Protein AF-A0A4Q3LTJ2-F1 (afdb_monomer)

pLDDT: mean 96.87, std 2.58, range [80.0, 98.75]

Structure (mmCIF, N/CA/C/O backbone):
data_AF-A0A4Q3LTJ2-F1
#
_entry.id   AF-A0A4Q3LTJ2-F1
#
loop_
_atom_site.group_PDB
_atom_site.id
_atom_site.type_symbol
_atom_site.label_atom_id
_atom_site.label_alt_id
_atom_site.label_comp_id
_atom_site.label_asym_id
_atom_site.label_entity_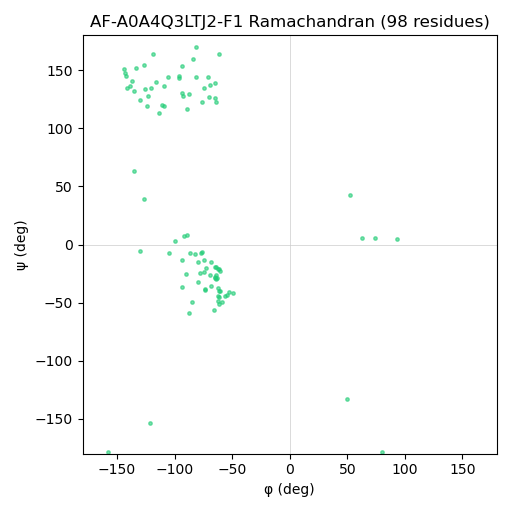id
_atom_site.label_seq_id
_atom_site.pdbx_PDB_ins_code
_atom_site.Cartn_x
_atom_site.Cartn_y
_atom_site.Cartn_z
_atom_site.occupancy
_atom_site.B_iso_or_equiv
_atom_site.auth_seq_id
_atom_site.auth_comp_id
_atom_site.auth_asym_id
_atom_site.auth_atom_id
_atom_site.pdbx_PDB_model_num
ATOM 1 N N . LEU A 1 1 ? 7.281 -0.997 14.647 1.00 93.50 1 LEU A N 1
ATOM 2 C CA . LEU A 1 1 ? 8.015 -1.252 13.386 1.00 93.50 1 LEU A CA 1
ATOM 3 C C . LEU A 1 1 ? 9.097 -0.210 13.115 1.00 93.50 1 LEU A C 1
ATOM 5 O O . LEU A 1 1 ? 10.261 -0.566 13.199 1.00 93.50 1 LEU A O 1
ATOM 9 N N . ARG A 1 2 ? 8.768 1.065 12.842 1.00 95.69 2 ARG A N 1
ATOM 10 C CA . ARG A 1 2 ? 9.785 2.083 12.489 1.00 95.69 2 ARG A CA 1
ATOM 11 C C . ARG A 1 2 ? 10.852 2.303 13.565 1.00 95.69 2 ARG A C 1
ATOM 13 O O . ARG A 1 2 ? 12.032 2.227 13.263 1.00 95.69 2 ARG A O 1
ATOM 20 N N . ALA A 1 3 ? 10.446 2.497 14.823 1.00 97.06 3 ALA A N 1
ATOM 21 C CA . ALA A 1 3 ? 11.388 2.636 15.943 1.00 97.06 3 ALA A CA 1
ATOM 22 C C . ALA A 1 3 ? 12.275 1.390 16.150 1.00 97.06 3 ALA A C 1
ATOM 24 O O . ALA A 1 3 ? 13.363 1.498 16.699 1.00 97.06 3 ALA A O 1
ATOM 25 N N . ALA A 1 4 ? 11.824 0.224 15.676 1.00 96.75 4 ALA A N 1
ATOM 26 C CA . ALA A 1 4 ? 12.579 -1.028 15.688 1.00 96.75 4 ALA A CA 1
ATOM 27 C C . ALA A 1 4 ? 13.386 -1.261 14.390 1.00 96.75 4 ALA A C 1
ATOM 29 O O . ALA A 1 4 ? 13.908 -2.351 14.189 1.00 96.75 4 ALA A O 1
ATOM 30 N N . GLY A 1 5 ? 13.446 -0.282 13.477 1.00 96.62 5 GLY A N 1
ATOM 31 C CA . GLY A 1 5 ? 14.208 -0.360 12.225 1.00 96.62 5 GLY A CA 1
ATOM 32 C C . GLY A 1 5 ? 13.613 -1.257 11.131 1.00 96.62 5 GLY A C 1
ATOM 33 O O . GLY A 1 5 ? 14.235 -1.430 10.091 1.00 96.62 5 GLY A O 1
ATOM 34 N N . GLN A 1 6 ? 12.416 -1.817 11.327 1.00 96.44 6 GLN A N 1
ATOM 35 C CA . GL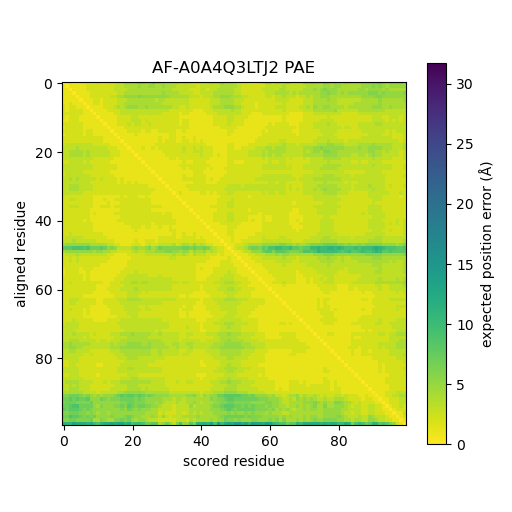N A 1 6 ? 11.818 -2.789 10.394 1.00 96.44 6 GLN A CA 1
ATOM 36 C C . GLN A 1 6 ? 11.206 -2.145 9.142 1.00 96.44 6 GLN A C 1
ATOM 38 O O . GLN A 1 6 ? 11.052 -2.801 8.118 1.00 96.44 6 GLN A O 1
ATOM 43 N N . VAL A 1 7 ? 10.825 -0.868 9.231 1.00 97.31 7 VAL A N 1
ATOM 44 C CA . VAL A 1 7 ? 10.327 -0.068 8.104 1.00 97.31 7 VAL A CA 1
ATOM 45 C C . VAL A 1 7 ? 10.929 1.333 8.186 1.00 97.31 7 VAL A C 1
ATOM 47 O O . VAL A 1 7 ? 10.959 1.939 9.257 1.00 97.31 7 VAL A O 1
ATOM 50 N N . GLY A 1 8 ? 11.381 1.864 7.057 1.00 96.69 8 GLY A N 1
ATOM 51 C CA . GLY A 1 8 ? 11.735 3.267 6.861 1.00 96.69 8 GLY A CA 1
ATOM 52 C C . GLY A 1 8 ? 10.521 4.101 6.438 1.00 96.69 8 GLY A C 1
ATOM 53 O O . GLY A 1 8 ? 10.111 5.018 7.153 1.00 96.69 8 GLY A O 1
ATOM 54 N N . SER A 1 9 ? 9.887 3.747 5.317 1.00 97.06 9 SER A N 1
ATOM 55 C CA . SER A 1 9 ? 8.712 4.445 4.762 1.00 97.06 9 SER A CA 1
ATOM 56 C C . SER A 1 9 ? 7.392 3.818 5.227 1.00 97.06 9 SER A C 1
ATOM 58 O O . SER A 1 9 ? 7.348 2.634 5.542 1.00 97.06 9 SER A O 1
ATOM 60 N N . SER A 1 10 ? 6.297 4.584 5.269 1.00 97.56 10 SER A N 1
ATOM 61 C CA . SER A 1 10 ? 4.954 4.031 5.524 1.00 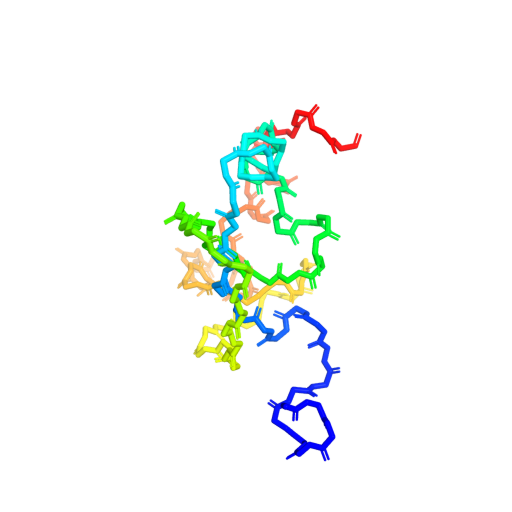97.56 10 SER A CA 1
ATOM 62 C C . SER A 1 10 ? 4.495 3.089 4.406 1.00 97.56 10 SER A C 1
ATOM 64 O O . SER A 1 10 ? 3.814 2.107 4.681 1.00 97.56 10 SER A O 1
ATOM 66 N N . LEU A 1 11 ? 4.965 3.299 3.170 1.00 98.19 11 LEU A N 1
ATOM 67 C CA . LEU A 1 11 ? 4.689 2.401 2.045 1.00 98.19 11 LEU A CA 1
ATOM 68 C C . LEU A 1 11 ? 5.284 1.001 2.247 1.00 98.19 11 LEU A C 1
ATOM 70 O O . LEU A 1 11 ? 4.820 0.053 1.632 1.00 98.19 11 LEU A O 1
ATOM 74 N N . GLN A 1 12 ? 6.262 0.823 3.135 1.00 98.38 12 GLN A N 1
ATOM 75 C CA . GLN A 1 12 ? 6.767 -0.509 3.483 1.00 98.38 12 GLN A CA 1
ATOM 76 C C . GLN A 1 12 ? 5.829 -1.282 4.414 1.00 98.38 12 GLN A C 1
ATOM 78 O O . GLN A 1 12 ? 6.104 -2.439 4.707 1.00 98.38 12 GLN A O 1
ATOM 83 N N . ALA A 1 13 ? 4.756 -0.666 4.911 1.00 98.06 13 ALA A N 1
ATOM 84 C CA . ALA A 1 13 ? 3.815 -1.304 5.815 1.00 98.06 13 ALA A CA 1
ATOM 85 C C . ALA A 1 13 ? 2.589 -1.861 5.080 1.00 98.06 13 ALA A C 1
ATOM 87 O O . ALA A 1 13 ? 2.062 -1.255 4.141 1.00 98.06 13 ALA A O 1
ATOM 88 N N . THR A 1 14 ? 2.105 -2.991 5.586 1.00 98.00 14 THR A N 1
ATOM 89 C CA . THR A 1 14 ? 0.754 -3.508 5.367 1.00 98.00 14 THR A CA 1
ATOM 90 C C . THR A 1 14 ? -0.022 -3.363 6.673 1.00 98.00 14 THR A C 1
ATOM 92 O O . THR A 1 14 ? 0.527 -3.587 7.757 1.00 98.00 14 THR A O 1
ATOM 95 N N . VAL A 1 15 ? -1.272 -2.911 6.588 1.00 98.25 15 VAL A N 1
ATOM 96 C CA . VAL A 1 15 ? -2.099 -2.602 7.763 1.00 98.25 15 VAL A CA 1
ATOM 97 C C . VAL A 1 15 ? -3.355 -3.457 7.752 1.00 98.25 15 VAL A C 1
ATOM 99 O O . VAL A 1 15 ? -4.041 -3.534 6.741 1.00 98.25 15 VAL A O 1
ATOM 102 N N . THR A 1 16 ? -3.698 -4.040 8.892 1.00 98.62 16 THR A N 1
ATOM 103 C CA . THR A 1 16 ? -5.051 -4.534 9.152 1.00 98.62 16 THR A CA 1
ATOM 104 C C . THR A 1 16 ? -5.681 -3.623 10.191 1.00 98.62 16 THR A C 1
ATOM 106 O O . THR A 1 16 ? -5.154 -3.488 11.298 1.00 98.62 16 THR A O 1
ATOM 109 N N . LEU A 1 17 ? -6.785 -2.984 9.819 1.00 98.56 17 LEU A N 1
ATOM 110 C CA . LEU A 1 17 ? -7.539 -2.064 10.655 1.00 98.56 17 LEU A CA 1
ATOM 111 C C . LEU A 1 17 ? -8.900 -2.684 10.955 1.00 98.56 17 LEU A C 1
ATOM 113 O O . LEU A 1 17 ? -9.728 -2.823 10.061 1.00 98.56 17 LEU A O 1
ATOM 117 N N . THR A 1 18 ? -9.135 -3.032 12.213 1.00 98.69 18 THR A N 1
ATOM 118 C CA . THR A 1 18 ? -10.462 -3.413 12.692 1.00 98.69 18 THR A CA 1
ATOM 119 C C . THR A 1 18 ? -11.156 -2.179 13.244 1.00 98.69 18 THR A C 1
ATOM 121 O O . THR A 1 18 ? -10.579 -1.497 14.091 1.00 98.69 18 THR A O 1
ATOM 124 N N . ALA A 1 19 ? -12.378 -1.897 12.797 1.00 98.19 19 ALA A N 1
ATOM 125 C CA . ALA A 1 19 ? -13.128 -0.708 13.191 1.00 98.19 19 ALA A CA 1
ATOM 126 C C . ALA A 1 19 ? -14.580 -1.031 13.574 1.00 98.19 19 ALA A C 1
ATOM 128 O O . ALA A 1 19 ? -15.169 -1.997 13.081 1.00 98.19 19 ALA A O 1
ATOM 129 N N . GLY A 1 20 ? -15.142 -0.194 14.454 1.00 98.00 20 GLY A N 1
ATOM 130 C CA . GLY A 1 20 ? -16.565 -0.195 14.807 1.00 98.00 20 GLY A CA 1
ATOM 131 C C . GLY A 1 20 ? -17.455 0.109 13.602 1.00 98.00 20 GLY A C 1
ATOM 132 O O . GLY A 1 20 ? -16.975 0.622 12.599 1.00 98.00 20 GLY A O 1
ATOM 133 N N . ALA A 1 21 ? -18.755 -0.180 13.692 1.00 97.06 21 ALA A N 1
ATOM 134 C CA . ALA A 1 21 ? -19.671 -0.092 12.547 1.00 97.06 21 ALA A CA 1
ATOM 135 C C . ALA A 1 21 ? -19.670 1.277 11.832 1.00 97.06 21 ALA A C 1
ATOM 137 O O . ALA A 1 21 ? -19.650 1.313 10.604 1.00 97.06 21 ALA A O 1
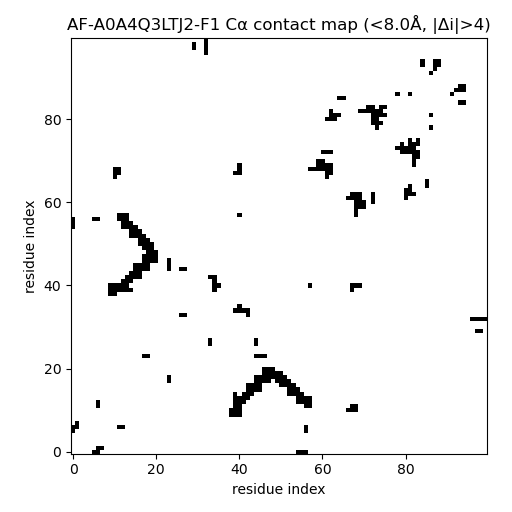ATOM 138 N N . GLU A 1 22 ? -19.667 2.381 12.585 1.00 96.62 22 GLU A N 1
ATOM 139 C CA . GLU A 1 22 ? -19.664 3.743 12.029 1.00 96.62 22 GLU A CA 1
ATOM 140 C C . GLU A 1 22 ? -18.362 4.044 11.273 1.00 96.62 22 GLU A C 1
ATOM 142 O O . GLU A 1 22 ? -18.391 4.313 10.071 1.00 96.62 22 GLU A O 1
ATOM 147 N N . ASP A 1 23 ? -17.217 3.897 11.943 1.00 97.50 23 ASP A N 1
ATOM 148 C CA . ASP A 1 23 ? -15.897 4.102 11.337 1.00 97.50 23 ASP A CA 1
ATOM 149 C C . ASP A 1 23 ? -15.655 3.146 10.168 1.00 97.50 23 ASP A C 1
ATOM 151 O O . ASP A 1 23 ? -15.114 3.536 9.138 1.00 97.50 23 ASP A O 1
ATOM 155 N N . HIS A 1 24 ? -16.080 1.888 10.292 1.00 98.19 24 HIS A N 1
ATOM 156 C CA . HIS A 1 24 ? -15.963 0.906 9.226 1.00 98.19 24 HIS A CA 1
ATOM 157 C C . HIS A 1 24 ? -16.757 1.338 7.995 1.00 98.19 24 HIS A C 1
ATOM 159 O O . HIS A 1 24 ? -16.238 1.246 6.885 1.00 98.19 24 HIS A O 1
ATOM 165 N N . ALA A 1 25 ? -17.997 1.810 8.159 1.00 97.50 25 ALA A N 1
ATOM 166 C CA . ALA A 1 25 ? -18.805 2.296 7.044 1.00 97.50 25 ALA A CA 1
ATOM 167 C C . ALA A 1 25 ? -18.150 3.508 6.367 1.00 97.50 25 ALA A C 1
ATOM 169 O O . ALA A 1 25 ? -18.041 3.541 5.140 1.00 97.50 25 ALA A O 1
ATOM 170 N N . LEU A 1 26 ? -17.644 4.457 7.161 1.00 96.88 26 LEU A N 1
ATOM 171 C CA . LEU A 1 26 ? -16.932 5.625 6.652 1.00 96.88 26 LEU A CA 1
ATOM 172 C C . LEU A 1 26 ? -15.669 5.226 5.878 1.00 96.88 26 LEU A C 1
ATOM 174 O O . LEU A 1 26 ? -15.488 5.635 4.736 1.00 96.88 26 LEU A O 1
ATOM 178 N N . LEU A 1 27 ? -14.809 4.395 6.463 1.00 97.62 27 LEU A N 1
ATOM 179 C CA . LEU A 1 27 ? -13.549 3.973 5.847 1.00 97.62 27 LEU A CA 1
ATOM 180 C C . LEU A 1 27 ? -13.776 3.076 4.625 1.00 97.62 27 LEU A C 1
ATOM 182 O O . LEU A 1 27 ? -13.052 3.196 3.639 1.00 97.62 27 LEU A O 1
ATOM 186 N N . SER A 1 28 ? -14.808 2.227 4.650 1.00 97.38 28 SER A N 1
ATOM 187 C CA . SER A 1 28 ? -15.191 1.388 3.505 1.00 97.38 28 SER A CA 1
ATOM 188 C C . SER A 1 28 ? -15.626 2.221 2.304 1.00 97.38 28 SER A C 1
ATOM 190 O O . SER A 1 28 ? -15.442 1.782 1.172 1.00 97.38 28 SER A O 1
ATOM 192 N N . SER A 1 29 ? -16.171 3.424 2.527 1.00 97.06 29 SER A N 1
ATOM 193 C CA . SER A 1 29 ? -16.595 4.310 1.437 1.00 97.06 29 SER A CA 1
ATOM 194 C C . SER A 1 29 ? -15.443 4.748 0.527 1.00 97.06 29 SER A C 1
ATOM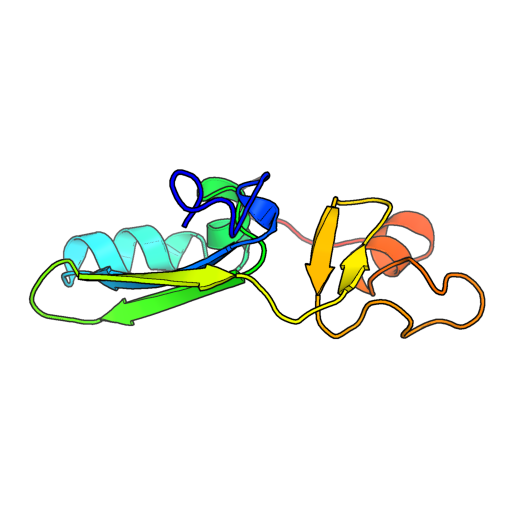 196 O O . SER A 1 29 ? -15.691 5.096 -0.620 1.00 97.06 29 SER A O 1
ATOM 198 N N . LEU A 1 30 ? -14.195 4.673 1.008 1.00 97.06 30 LEU A N 1
ATOM 199 C CA . LEU A 1 30 ? -12.992 5.003 0.241 1.00 97.06 30 LEU A CA 1
ATOM 200 C C . LEU A 1 30 ? -12.548 3.872 -0.702 1.00 97.06 30 LEU A C 1
ATOM 202 O O . LEU A 1 30 ? -11.715 4.106 -1.577 1.00 97.06 30 LEU A O 1
ATOM 206 N N . GLY A 1 31 ? -13.060 2.648 -0.526 1.00 95.62 31 GLY A N 1
ATOM 207 C CA . GLY A 1 31 ? -12.699 1.489 -1.345 1.00 95.62 31 GLY A CA 1
ATOM 208 C C . GLY A 1 31 ? -11.183 1.294 -1.480 1.00 95.62 31 GLY A C 1
ATOM 209 O O . GLY A 1 31 ? -10.435 1.384 -0.503 1.00 95.62 31 GLY A O 1
ATOM 210 N N . ASP A 1 32 ? -10.718 1.074 -2.711 1.00 93.19 32 ASP A N 1
ATOM 211 C CA . ASP A 1 32 ? -9.296 0.863 -3.019 1.00 93.19 32 ASP A CA 1
ATOM 212 C C . ASP A 1 32 ? -8.412 2.091 -2.749 1.00 93.19 32 ASP A C 1
ATOM 214 O O . ASP A 1 32 ? -7.192 1.948 -2.589 1.00 93.19 32 ASP A O 1
ATOM 218 N N . ASP A 1 33 ? -9.005 3.288 -2.666 1.00 95.75 33 ASP A N 1
ATOM 219 C CA . ASP A 1 33 ? -8.279 4.521 -2.367 1.00 95.75 33 ASP A CA 1
ATOM 220 C C . ASP A 1 33 ? -7.878 4.620 -0.881 1.00 95.75 33 ASP A C 1
ATOM 222 O O . ASP A 1 33 ? -6.995 5.411 -0.533 1.00 95.75 33 ASP A O 1
ATOM 226 N N . LEU A 1 34 ? -8.437 3.774 -0.002 1.00 97.56 34 LEU A N 1
ATOM 227 C CA . LEU A 1 34 ? -8.154 3.763 1.439 1.00 97.56 34 LEU A CA 1
ATOM 228 C C . LEU A 1 34 ? -6.648 3.670 1.745 1.00 97.56 34 LEU A C 1
ATOM 230 O O . LEU A 1 34 ? -6.136 4.381 2.611 1.00 97.56 34 LEU A O 1
ATOM 234 N N . LYS A 1 35 ? -5.899 2.849 0.998 1.00 96.44 35 LYS A N 1
ATOM 235 C CA . LYS A 1 35 ? -4.440 2.713 1.182 1.00 96.44 35 LYS A CA 1
ATOM 236 C C . LYS A 1 35 ? -3.672 4.001 0.876 1.00 96.44 35 LYS A C 1
ATOM 238 O O . LYS A 1 35 ? -2.625 4.238 1.473 1.00 96.44 35 LYS A O 1
ATOM 243 N N . PHE A 1 36 ? -4.180 4.841 -0.030 1.00 96.50 36 PHE A N 1
ATOM 244 C CA . PHE A 1 36 ? -3.547 6.119 -0.353 1.00 96.50 36 PHE A CA 1
ATOM 245 C C . PHE A 1 36 ? -3.749 7.130 0.773 1.00 96.50 36 PHE A C 1
ATOM 247 O O . PHE A 1 36 ? -2.804 7.833 1.118 1.00 96.50 36 PHE A O 1
ATOM 254 N N . VAL A 1 37 ? -4.926 7.136 1.409 1.00 96.62 37 VAL A N 1
ATOM 255 C CA . VAL A 1 37 ? -5.198 7.964 2.598 1.00 96.62 37 VAL A CA 1
ATOM 256 C C . VAL A 1 37 ? -4.272 7.582 3.758 1.00 96.62 37 VAL A C 1
ATOM 258 O O . VAL A 1 37 ? -3.736 8.452 4.439 1.00 96.62 37 VAL A O 1
ATOM 261 N N . PHE A 1 38 ? -4.019 6.284 3.948 1.00 97.19 38 PHE A N 1
ATOM 262 C CA . PHE A 1 38 ? -3.120 5.779 4.995 1.00 97.19 38 PHE A CA 1
ATOM 263 C C . PHE A 1 38 ? -1.631 5.832 4.609 1.00 97.19 38 PHE A C 1
ATOM 265 O O . PHE A 1 38 ? -0.767 5.597 5.455 1.00 97.19 38 PHE A O 1
ATOM 272 N N . ILE A 1 39 ? -1.314 6.153 3.349 1.00 97.62 39 ILE A N 1
ATOM 273 C CA . ILE A 1 39 ? 0.044 6.149 2.786 1.00 97.62 39 ILE A CA 1
ATOM 274 C C . ILE A 1 39 ? 0.745 4.798 3.036 1.00 97.62 39 ILE A C 1
ATOM 276 O O . ILE A 1 39 ? 1.921 4.738 3.407 1.00 97.62 39 ILE A O 1
ATOM 280 N N . THR A 1 40 ? 0.020 3.694 2.850 1.00 98.06 40 THR A N 1
ATOM 281 C CA . THR A 1 40 ? 0.537 2.322 2.968 1.00 98.06 40 THR A CA 1
ATOM 282 C C . THR A 1 40 ? 0.410 1.577 1.647 1.00 98.06 40 THR A C 1
ATOM 284 O O . THR A 1 40 ? -0.301 1.999 0.732 1.00 98.06 40 THR A O 1
ATOM 287 N N . SER A 1 41 ? 1.127 0.458 1.509 1.00 98.00 41 SER A N 1
ATOM 288 C CA . SER A 1 41 ? 1.039 -0.326 0.270 1.00 98.00 41 SER A CA 1
ATOM 289 C C . SER A 1 41 ? -0.192 -1.209 0.195 1.00 98.00 41 SER A C 1
ATOM 291 O O . SER A 1 41 ? -0.754 -1.372 -0.888 1.00 98.00 41 SER A O 1
ATOM 293 N N . ALA A 1 42 ? -0.638 -1.701 1.346 1.00 97.81 42 ALA A N 1
ATOM 294 C CA . ALA A 1 42 ? -1.868 -2.453 1.484 1.00 97.81 42 ALA A CA 1
ATOM 295 C C . ALA A 1 42 ? -2.552 -2.094 2.802 1.00 97.81 42 ALA A C 1
ATOM 297 O O . ALA A 1 42 ? -1.895 -1.805 3.812 1.00 97.81 42 ALA A O 1
ATOM 298 N N . ILE A 1 43 ? -3.878 -2.140 2.780 1.00 98.31 43 ILE A N 1
ATOM 299 C CA . ILE A 1 43 ? -4.705 -2.049 3.972 1.00 98.31 43 ILE A CA 1
ATOM 300 C C . ILE A 1 43 ? -5.891 -3.001 3.842 1.00 98.31 43 ILE A C 1
ATOM 302 O O . ILE A 1 43 ? -6.538 -3.047 2.799 1.00 98.31 43 ILE A O 1
ATOM 306 N N . THR A 1 44 ? -6.160 -3.746 4.906 1.00 98.31 44 THR A N 1
ATOM 307 C CA . THR A 1 44 ? -7.350 -4.580 5.056 1.00 98.31 44 THR A CA 1
ATOM 308 C C . THR A 1 44 ? -8.215 -3.958 6.139 1.00 98.31 44 THR A C 1
ATOM 310 O O . THR A 1 44 ? -7.768 -3.816 7.278 1.00 98.31 44 THR A O 1
ATOM 313 N N . LEU A 1 45 ? -9.441 -3.583 5.790 1.00 98.44 45 LEU A N 1
ATOM 314 C CA . LEU A 1 45 ? -10.433 -3.087 6.738 1.00 98.44 45 LEU A CA 1
ATOM 315 C C . LEU A 1 45 ? -11.317 -4.252 7.203 1.00 98.44 45 LEU A C 1
ATOM 317 O O . LEU A 1 45 ? -11.808 -5.026 6.385 1.00 98.44 45 LEU A O 1
ATOM 321 N N . VAL A 1 46 ? -11.492 -4.391 8.516 1.00 98.38 46 VAL A N 1
ATOM 322 C CA . VAL A 1 46 ? -12.243 -5.479 9.154 1.00 98.38 46 VAL A CA 1
ATOM 323 C C . VAL A 1 46 ? -13.312 -4.883 10.067 1.00 98.38 46 VAL A C 1
ATOM 325 O O . VAL A 1 46 ? -13.038 -3.979 10.856 1.00 98.38 46 VAL A O 1
ATOM 328 N N . ALA A 1 47 ? -14.543 -5.384 9.997 1.00 97.88 47 ALA A N 1
ATOM 329 C CA . ALA A 1 47 ? -15.589 -4.990 10.936 1.00 97.88 47 ALA A CA 1
ATOM 330 C C . ALA A 1 47 ? -15.349 -5.634 12.311 1.00 97.88 47 ALA A C 1
ATOM 332 O O . ALA A 1 47 ? -15.083 -6.832 12.410 1.00 97.88 47 ALA A O 1
ATOM 333 N N . GLY A 1 48 ? -15.478 -4.857 13.384 1.00 96.69 48 GLY A N 1
ATOM 334 C CA . GLY A 1 48 ? -15.365 -5.354 14.752 1.00 96.69 48 GLY A CA 1
ATOM 335 C C . GLY A 1 48 ? -16.061 -4.452 15.764 1.00 96.69 48 GLY A C 1
ATOM 336 O O . GLY A 1 48 ? -16.693 -3.462 15.413 1.00 96.69 48 GLY A O 1
ATOM 337 N N . SER A 1 49 ? -15.975 -4.812 17.042 1.00 90.31 49 SER A N 1
ATOM 338 C CA . SER A 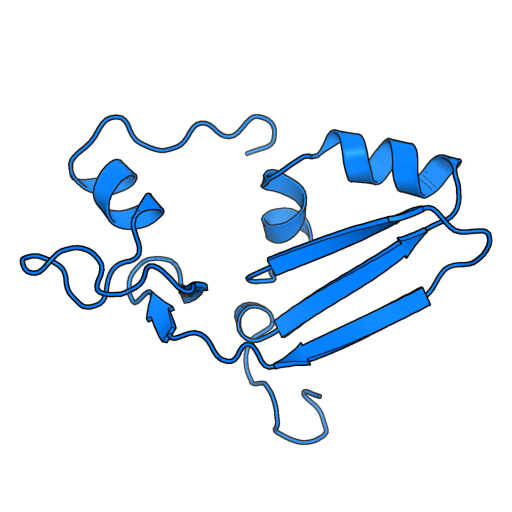1 49 ? -16.600 -4.060 18.141 1.00 90.31 49 SER A CA 1
ATOM 339 C C . SER A 1 49 ? -15.669 -3.037 18.798 1.00 90.31 49 SER A C 1
ATOM 341 O O . SER A 1 49 ? -16.136 -2.184 19.547 1.00 90.31 49 SER A O 1
ATOM 343 N N . ALA A 1 50 ? -14.365 -3.112 18.529 1.00 90.38 50 ALA A N 1
ATOM 344 C CA . ALA A 1 50 ? -13.354 -2.210 19.064 1.00 90.38 50 ALA A CA 1
ATOM 345 C C . ALA A 1 50 ? -12.266 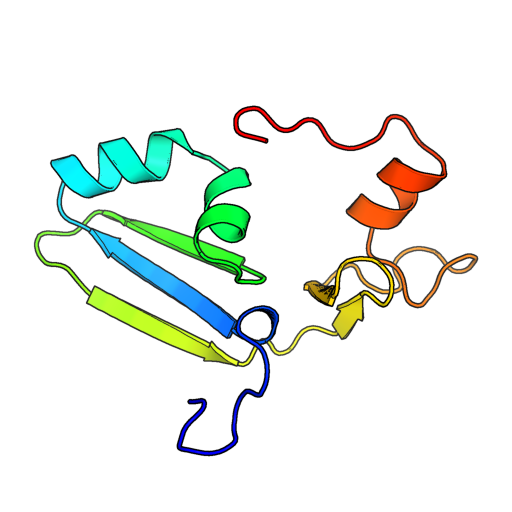-1.939 18.019 1.00 90.38 50 ALA A C 1
ATOM 347 O O . ALA A 1 50 ? -11.970 -2.801 17.188 1.00 90.38 50 ALA A O 1
ATOM 348 N N . LEU A 1 51 ? -11.653 -0.756 18.098 1.00 96.25 51 LEU A N 1
ATOM 349 C CA . LEU A 1 51 ? -10.530 -0.373 17.249 1.00 96.25 51 LEU A CA 1
ATOM 350 C C . LEU A 1 51 ? -9.321 -1.273 17.533 1.00 96.25 51 LEU A C 1
ATOM 352 O O . LEU A 1 51 ? -8.837 -1.332 18.665 1.00 96.25 51 LEU A O 1
ATOM 356 N N . GLN A 1 52 ? -8.816 -1.950 16.504 1.00 98.19 52 GLN A N 1
ATOM 357 C CA . GLN A 1 52 ? -7.593 -2.751 16.586 1.00 98.19 52 GLN A CA 1
ATOM 358 C C . GLN A 1 52 ? -6.745 -2.511 15.345 1.00 98.19 52 GLN A C 1
ATOM 360 O O . GLN A 1 52 ? -7.262 -2.403 14.235 1.00 98.19 52 GLN A O 1
ATOM 365 N N . ILE A 1 53 ? -5.432 -2.428 15.536 1.00 97.88 53 ILE A N 1
ATOM 366 C CA . ILE A 1 53 ? -4.483 -2.163 14.458 1.00 97.88 53 ILE A CA 1
ATOM 367 C C . ILE A 1 53 ? -3.385 -3.214 14.533 1.00 97.88 53 ILE A C 1
ATOM 369 O O . ILE A 1 53 ? -2.710 -3.346 15.554 1.00 97.88 53 ILE A O 1
ATOM 373 N N . SER A 1 54 ? -3.186 -3.928 13.432 1.00 97.88 54 SER A N 1
ATOM 374 C CA . SER A 1 54 ? -2.016 -4.771 13.211 1.00 97.88 54 SER A CA 1
ATOM 375 C C . SER A 1 54 ? -1.227 -4.225 12.030 1.00 97.88 54 SER A C 1
ATOM 377 O O . SER A 1 54 ? -1.804 -3.783 11.037 1.00 97.88 54 SER A O 1
ATOM 379 N N . VAL A 1 55 ? 0.099 -4.232 12.147 1.00 98.06 55 VAL A N 1
ATOM 380 C CA . VAL A 1 55 ? 0.996 -3.711 11.115 1.00 98.06 55 VAL A CA 1
ATOM 381 C C . VAL A 1 55 ? 2.140 -4.690 10.909 1.00 98.06 55 VAL A C 1
ATOM 383 O O . VAL A 1 55 ? 2.786 -5.101 11.873 1.00 98.06 55 VAL A O 1
ATOM 386 N N . ALA A 1 56 ? 2.429 -5.006 9.651 1.00 98.12 56 ALA A N 1
ATOM 387 C CA . ALA A 1 56 ? 3.584 -5.799 9.251 1.00 98.12 56 ALA A CA 1
ATOM 388 C C . ALA A 1 56 ? 4.404 -5.052 8.193 1.00 98.12 56 ALA A C 1
ATOM 390 O O . ALA A 1 56 ? 3.879 -4.212 7.461 1.00 98.12 56 ALA A O 1
ATOM 391 N N . ALA A 1 57 ? 5.701 -5.350 8.107 1.00 98.25 57 ALA A N 1
ATOM 392 C CA . ALA A 1 57 ? 6.476 -4.968 6.932 1.00 98.25 57 ALA A CA 1
ATOM 393 C C . ALA A 1 57 ? 5.992 -5.812 5.738 1.00 98.25 57 ALA A C 1
ATOM 395 O O . ALA A 1 57 ? 5.744 -7.006 5.899 1.00 98.25 57 ALA A O 1
ATOM 396 N N . SER A 1 58 ? 5.824 -5.201 4.566 1.00 97.81 58 SER A N 1
ATOM 397 C CA . SER A 1 58 ? 5.503 -5.928 3.337 1.00 97.81 58 SER A CA 1
ATOM 398 C C . SER A 1 58 ? 6.666 -6.844 2.950 1.00 97.81 58 SER A C 1
ATOM 400 O O . SER A 1 58 ? 7.833 -6.461 3.052 1.00 97.81 58 SER A O 1
ATOM 402 N N . SER A 1 59 ? 6.326 -8.048 2.499 1.00 97.12 59 SER A N 1
ATOM 403 C CA . SER A 1 59 ? 7.249 -9.007 1.888 1.00 97.12 59 SER A CA 1
ATOM 404 C C . SER A 1 59 ? 7.417 -8.807 0.382 1.00 97.12 59 SER A C 1
ATOM 406 O O . SER A 1 59 ? 8.237 -9.488 -0.229 1.00 97.12 59 SER A O 1
ATOM 408 N N . ASP A 1 60 ? 6.632 -7.917 -0.220 1.00 98.38 60 ASP A N 1
ATOM 409 C CA . ASP A 1 60 ? 6.575 -7.752 -1.665 1.00 98.38 60 ASP A CA 1
ATOM 410 C C . ASP A 1 60 ? 7.725 -6.883 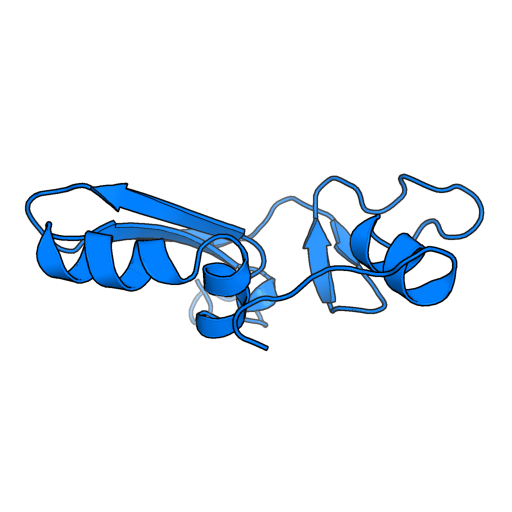-2.186 1.00 98.38 60 ASP A C 1
ATOM 412 O O . ASP A 1 60 ? 8.456 -6.233 -1.432 1.00 98.38 60 ASP A O 1
ATOM 416 N N . ALA A 1 61 ? 7.885 -6.832 -3.505 1.00 98.44 61 ALA A N 1
ATOM 417 C CA . ALA A 1 61 ? 8.886 -5.979 -4.125 1.00 98.44 61 ALA A CA 1
ATOM 418 C C . ALA A 1 61 ? 8.392 -4.528 -4.248 1.00 98.44 61 ALA A C 1
ATOM 420 O O . ALA A 1 61 ? 7.221 -4.249 -4.511 1.00 98.44 61 ALA A O 1
ATOM 421 N N . LYS A 1 62 ? 9.313 -3.572 -4.077 1.00 98.56 62 LYS A N 1
ATOM 422 C CA . LYS A 1 62 ? 9.041 -2.140 -4.257 1.00 98.56 62 LYS A CA 1
ATOM 423 C C . LYS A 1 62 ? 8.970 -1.798 -5.745 1.00 98.56 62 LYS A C 1
ATOM 425 O O . LYS A 1 62 ? 9.964 -1.934 -6.451 1.00 98.56 62 LYS A O 1
ATOM 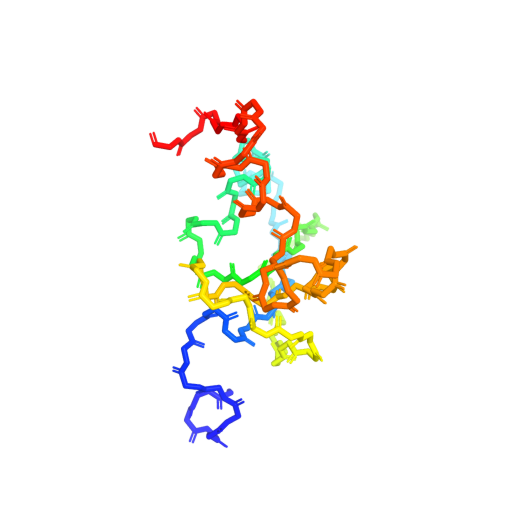430 N N . CYS A 1 63 ? 7.853 -1.233 -6.187 1.00 98.75 63 CYS A N 1
ATOM 431 C CA . CYS A 1 63 ? 7.735 -0.613 -7.504 1.00 98.75 63 CYS A CA 1
ATOM 432 C C . CYS A 1 63 ? 8.557 0.683 -7.568 1.00 98.75 63 CYS A C 1
ATOM 434 O O . CYS A 1 63 ? 8.353 1.592 -6.760 1.00 98.75 63 CYS A O 1
ATOM 436 N N . GLU A 1 64 ? 9.438 0.830 -8.555 1.00 98.44 64 GLU A N 1
ATOM 437 C CA . GLU A 1 64 ? 10.339 1.993 -8.626 1.00 98.44 64 GLU A CA 1
ATOM 438 C C . GLU A 1 64 ? 9.651 3.307 -9.016 1.00 98.44 64 GLU A C 1
ATOM 440 O O . GLU A 1 64 ? 10.150 4.380 -8.680 1.00 98.44 64 GLU A O 1
ATOM 445 N N . ARG A 1 65 ? 8.472 3.245 -9.647 1.00 98.12 65 ARG A N 1
ATOM 446 C CA . ARG A 1 65 ? 7.716 4.445 -10.044 1.00 98.12 65 ARG A CA 1
ATOM 447 C C . ARG A 1 65 ? 6.843 5.010 -8.931 1.00 98.12 65 ARG A C 1
ATOM 449 O O . ARG A 1 65 ? 6.836 6.213 -8.710 1.00 98.12 65 ARG A O 1
ATOM 456 N N . CYS A 1 66 ? 6.042 4.165 -8.286 1.00 97.44 66 CYS A N 1
ATOM 457 C CA . CYS A 1 66 ? 5.065 4.626 -7.293 1.00 97.44 66 CYS A CA 1
ATOM 458 C C . CYS A 1 66 ? 5.477 4.341 -5.850 1.00 97.44 66 CYS A C 1
ATOM 460 O O . CYS A 1 66 ? 4.773 4.760 -4.939 1.00 97.44 66 CYS A O 1
ATOM 462 N N . TRP A 1 67 ? 6.568 3.598 -5.650 1.00 98.00 67 TRP A N 1
ATOM 463 C CA . TRP A 1 67 ? 7.127 3.205 -4.352 1.00 98.00 67 TRP A CA 1
ATOM 464 C C . TRP A 1 67 ? 6.226 2.330 -3.478 1.00 98.00 67 TRP A C 1
ATOM 466 O O . TRP A 1 67 ? 6.612 1.996 -2.358 1.00 98.00 67 TRP A O 1
ATOM 476 N N . HIS A 1 68 ? 5.069 1.905 -3.992 1.00 98.38 68 HIS A N 1
ATOM 477 C CA . HIS A 1 68 ? 4.273 0.862 -3.360 1.00 98.38 68 HIS A CA 1
ATOM 478 C C . HIS A 1 68 ? 4.967 -0.496 -3.495 1.00 98.38 68 HIS A C 1
ATOM 480 O O . HIS A 1 68 ? 5.577 -0.803 -4.521 1.00 98.38 68 HIS A O 1
ATOM 486 N N . TYR A 1 69 ? 4.829 -1.298 -2.452 1.00 98.50 69 TYR A N 1
ATOM 487 C CA . TYR A 1 69 ? 5.257 -2.682 -2.358 1.00 98.50 69 TYR A CA 1
ATOM 488 C C . TYR A 1 69 ? 4.114 -3.563 -2.845 1.00 98.50 69 TYR A C 1
ATOM 490 O O . TYR A 1 69 ? 3.022 -3.495 -2.278 1.00 98.50 69 TYR A O 1
ATOM 498 N N . ARG A 1 70 ? 4.329 -4.296 -3.940 1.00 98.12 70 ARG A N 1
ATOM 499 C CA . ARG A 1 70 ? 3.286 -5.078 -4.609 1.00 98.12 70 ARG A CA 1
ATOM 500 C C . ARG A 1 70 ? 3.816 -6.406 -5.130 1.00 98.12 70 ARG A C 1
ATOM 502 O O . ARG A 1 70 ? 4.952 -6.484 -5.593 1.00 98.12 70 ARG A O 1
ATOM 509 N N . ASP A 1 71 ? 2.960 -7.412 -5.073 1.00 97.94 71 ASP A N 1
ATOM 510 C CA . ASP A 1 71 ? 3.207 -8.774 -5.549 1.00 97.94 71 ASP A CA 1
ATOM 511 C C . ASP A 1 71 ? 3.399 -8.857 -7.073 1.00 97.94 71 ASP A C 1
ATOM 513 O O . ASP A 1 71 ? 4.128 -9.713 -7.563 1.00 97.94 71 ASP A O 1
ATOM 517 N N . ASP A 1 72 ? 2.796 -7.932 -7.821 1.00 98.25 72 ASP A N 1
ATOM 518 C CA . ASP A 1 72 ? 2.851 -7.863 -9.284 1.00 98.25 72 ASP A CA 1
ATOM 519 C C . ASP A 1 72 ? 4.029 -7.042 -9.847 1.00 98.25 72 ASP A C 1
ATOM 521 O O . ASP A 1 72 ? 4.085 -6.770 -11.051 1.00 98.25 72 ASP A O 1
ATOM 525 N N . VAL A 1 73 ? 4.985 -6.613 -9.016 1.00 98.69 73 VAL A N 1
ATOM 526 C CA . VAL A 1 73 ? 6.241 -6.041 -9.530 1.00 98.69 73 VAL A CA 1
ATOM 527 C C . VAL A 1 73 ? 7.013 -7.124 -10.280 1.00 98.69 73 VAL A C 1
ATOM 529 O O . VAL A 1 73 ? 7.283 -8.193 -9.741 1.00 98.69 73 VAL A O 1
ATOM 532 N N . GLY A 1 74 ? 7.381 -6.834 -11.529 1.00 97.88 74 GLY A N 1
ATOM 533 C CA . GLY A 1 74 ? 8.039 -7.802 -12.412 1.00 97.88 74 GLY A CA 1
ATOM 534 C C . GLY A 1 74 ? 7.092 -8.587 -13.319 1.00 97.88 74 GLY A C 1
ATOM 535 O O . GLY A 1 74 ? 7.554 -9.443 -14.066 1.00 97.88 74 GLY A O 1
ATOM 536 N N . HIS A 1 75 ? 5.791 -8.271 -13.318 1.00 98.00 75 HIS A N 1
ATOM 537 C CA . HIS A 1 75 ? 4.805 -8.908 -14.204 1.00 98.00 75 HIS A CA 1
ATOM 538 C C . HIS A 1 75 ? 5.067 -8.713 -15.718 1.00 98.00 75 HIS A C 1
ATOM 540 O O . HIS A 1 75 ? 4.564 -9.487 -16.528 1.00 98.00 75 HIS A O 1
ATOM 546 N N . ASP A 1 76 ? 5.833 -7.688 -16.105 1.00 97.88 76 ASP A N 1
ATOM 547 C CA . ASP A 1 76 ? 6.111 -7.300 -17.489 1.00 97.88 76 ASP A CA 1
ATOM 548 C C . ASP A 1 76 ? 7.627 -7.283 -17.699 1.00 97.88 76 ASP A C 1
ATOM 550 O O . ASP A 1 76 ? 8.351 -6.520 -17.055 1.00 97.88 76 ASP A O 1
ATOM 554 N N . ALA A 1 77 ? 8.108 -8.122 -18.617 1.00 97.56 77 ALA A N 1
ATOM 555 C CA . ALA A 1 77 ? 9.528 -8.264 -18.916 1.00 97.56 77 ALA A CA 1
ATOM 556 C C . ALA A 1 77 ? 10.158 -6.989 -19.505 1.00 97.56 77 ALA A C 1
ATOM 558 O O . ALA A 1 77 ? 11.359 -6.781 -19.338 1.00 97.56 77 ALA A O 1
ATOM 559 N N . ALA A 1 78 ? 9.377 -6.126 -20.166 1.00 97.62 78 ALA A N 1
ATOM 560 C CA . ALA A 1 78 ? 9.863 -4.838 -20.662 1.00 97.62 78 ALA A CA 1
ATOM 561 C C . ALA A 1 78 ? 10.046 -3.812 -19.528 1.00 97.62 78 ALA A C 1
ATOM 563 O O . ALA A 1 78 ? 10.851 -2.884 -19.646 1.00 97.62 78 ALA A O 1
ATOM 564 N N . HIS A 1 79 ? 9.333 -3.993 -18.412 1.00 97.94 79 HIS A N 1
ATOM 565 C CA . HIS A 1 79 ? 9.324 -3.088 -17.264 1.00 97.94 79 HIS A CA 1
ATOM 566 C C . HIS A 1 79 ? 9.427 -3.853 -15.927 1.00 97.94 79 HIS A C 1
ATOM 568 O O . HIS A 1 79 ? 8.528 -3.763 -15.086 1.00 97.94 79 HIS A O 1
ATOM 574 N N . PRO A 1 80 ? 10.539 -4.576 -15.678 1.00 98.31 80 PRO A N 1
ATOM 575 C CA . PRO A 1 80 ? 10.636 -5.564 -14.598 1.00 98.31 80 PRO A CA 1
ATOM 576 C C . PRO A 1 80 ? 10.620 -4.967 -13.183 1.00 98.31 80 PRO A C 1
ATOM 578 O O . PRO A 1 80 ? 10.408 -5.687 -12.213 1.00 98.31 80 PRO A O 1
ATOM 581 N N . THR A 1 81 ? 10.832 -3.656 -13.034 1.00 98.50 81 THR A N 1
ATOM 582 C CA . THR A 1 81 ? 10.787 -2.962 -11.733 1.00 98.50 81 THR A CA 1
ATOM 583 C C . THR A 1 81 ? 9.460 -2.239 -11.485 1.00 98.50 81 THR A C 1
ATOM 585 O O . THR A 1 81 ? 9.288 -1.566 -10.461 1.00 98.50 81 THR A O 1
ATOM 588 N N . LEU A 1 82 ? 8.501 -2.368 -12.411 1.00 98.69 82 LEU A N 1
ATOM 589 C CA . LEU A 1 82 ? 7.189 -1.742 -12.323 1.00 98.69 82 LEU A CA 1
ATOM 590 C C . LEU A 1 82 ? 6.101 -2.760 -11.979 1.00 98.69 82 LEU A C 1
ATOM 592 O O . LEU A 1 82 ? 6.102 -3.909 -12.413 1.00 98.69 82 LEU A O 1
ATOM 596 N N . CYS A 1 83 ? 5.144 -2.281 -11.193 1.00 98.50 83 CYS A N 1
ATOM 597 C CA . CYS A 1 83 ? 3.892 -2.969 -10.906 1.00 98.50 83 CYS A CA 1
ATOM 598 C C . CYS A 1 83 ? 2.852 -2.703 -12.013 1.00 98.50 83 CYS A C 1
ATOM 600 O O . CYS A 1 83 ? 2.909 -1.658 -12.670 1.00 98.50 83 CYS A O 1
ATOM 602 N N . GLY A 1 84 ? 1.830 -3.548 -12.146 1.00 97.88 84 GLY A N 1
ATOM 603 C CA . GLY A 1 84 ? 0.808 -3.459 -13.198 1.00 97.88 84 GLY A CA 1
ATOM 604 C C . GLY A 1 84 ? 0.067 -2.127 -13.267 1.00 97.88 84 GLY A C 1
ATOM 605 O O . GLY A 1 84 ? -0.026 -1.521 -14.329 1.00 97.88 84 GLY A O 1
ATOM 606 N N . ARG A 1 85 ? -0.349 -1.570 -12.124 1.00 96.81 85 ARG A N 1
ATOM 607 C CA . ARG A 1 85 ? -0.857 -0.186 -12.009 1.00 96.81 85 ARG A CA 1
ATOM 608 C C . ARG A 1 85 ? 0.048 0.863 -12.670 1.00 96.81 85 ARG A C 1
ATOM 610 O O . ARG A 1 85 ? -0.437 1.825 -13.255 1.00 96.81 85 ARG A O 1
ATOM 617 N N . CYS A 1 86 ? 1.364 0.749 -12.517 1.00 98.25 86 CYS A N 1
ATOM 618 C CA . CYS A 1 86 ? 2.290 1.700 -13.124 1.00 98.25 86 CYS A CA 1
ATOM 619 C C . CYS A 1 86 ? 2.401 1.484 -14.630 1.00 98.25 86 CYS A C 1
ATOM 621 O O . CYS A 1 86 ? 2.420 2.472 -15.356 1.00 98.25 86 CYS A O 1
ATOM 623 N N . THR A 1 87 ? 2.408 0.232 -15.082 1.00 98.25 87 THR A N 1
ATOM 624 C CA . THR A 1 87 ? 2.390 -0.105 -16.507 1.00 98.25 87 THR A CA 1
ATOM 625 C C . THR A 1 87 ? 1.114 0.396 -17.181 1.00 98.25 87 THR A C 1
ATOM 627 O O . THR A 1 87 ? 1.214 1.119 -18.166 1.00 98.25 87 THR A O 1
ATOM 630 N N . THR A 1 88 ? -0.078 0.153 -16.617 1.00 97.31 88 THR A N 1
ATOM 631 C CA . THR A 1 88 ? -1.329 0.701 -17.184 1.00 97.31 88 THR A CA 1
ATOM 632 C C . THR A 1 88 ? -1.350 2.232 -17.175 1.00 97.31 88 THR A C 1
ATOM 634 O O . THR A 1 88 ? -1.786 2.839 -18.143 1.00 97.31 88 THR A O 1
ATOM 637 N N . ASN A 1 89 ? -0.814 2.883 -16.137 1.00 97.25 89 ASN A N 1
ATOM 638 C CA . ASN A 1 89 ? -0.733 4.348 -16.077 1.00 97.25 89 ASN A CA 1
ATOM 639 C C . ASN A 1 89 ? 0.253 4.970 -17.075 1.00 97.25 89 ASN A C 1
ATOM 641 O O . ASN A 1 89 ? 0.111 6.147 -17.392 1.00 97.25 89 ASN A O 1
ATOM 645 N N . LEU A 1 90 ? 1.283 4.241 -17.504 1.00 97.44 90 LEU A N 1
ATOM 646 C CA . LEU A 1 90 ? 2.265 4.744 -18.468 1.00 97.44 90 LEU A CA 1
ATOM 647 C C . LEU A 1 90 ? 1.908 4.384 -19.912 1.00 97.44 90 LEU A C 1
ATOM 649 O O . LEU A 1 90 ? 2.170 5.177 -20.812 1.00 97.44 90 LEU A O 1
ATOM 653 N N . PHE A 1 91 ? 1.346 3.195 -20.128 1.00 96.81 91 PHE A N 1
ATOM 654 C CA . PHE A 1 91 ? 1.228 2.584 -21.456 1.00 96.81 91 PHE A CA 1
ATOM 655 C C . PHE A 1 91 ? -0.184 2.080 -21.787 1.00 96.81 91 PHE A C 1
ATOM 657 O O . PHE A 1 91 ? -0.419 1.617 -22.900 1.00 96.81 91 PHE A O 1
ATOM 664 N N . GLY A 1 92 ? -1.117 2.140 -20.836 1.00 95.25 92 GLY A N 1
ATOM 665 C CA . GLY A 1 92 ? -2.496 1.677 -20.982 1.00 95.25 92 GLY A CA 1
ATOM 666 C C . GLY A 1 92 ? -3.519 2.787 -20.746 1.00 95.25 92 GLY A C 1
ATOM 667 O O . GLY A 1 92 ? -3.244 3.970 -20.933 1.00 95.25 92 GLY A O 1
ATOM 668 N N . ALA A 1 93 ? -4.720 2.391 -20.323 1.00 95.19 93 ALA A N 1
ATOM 669 C CA . ALA A 1 93 ? -5.820 3.316 -20.042 1.00 95.19 93 ALA A CA 1
ATOM 670 C C . ALA A 1 93 ? -5.678 4.058 -18.697 1.00 95.19 93 ALA A C 1
ATOM 672 O O . ALA A 1 93 ? -6.463 4.959 -18.410 1.00 95.19 93 ALA A O 1
ATOM 673 N N . GLY A 1 94 ? -4.694 3.684 -17.876 1.00 93.62 94 GLY A N 1
ATOM 674 C CA . GLY A 1 94 ? -4.524 4.193 -16.520 1.00 93.62 94 GLY A CA 1
ATOM 675 C C . GLY A 1 94 ? -5.425 3.532 -15.483 1.00 93.62 94 GLY A C 1
ATOM 676 O O . GLY A 1 94 ? -6.152 2.579 -15.762 1.00 93.62 94 GLY A O 1
ATOM 677 N N . GLU A 1 95 ? -5.305 4.004 -14.245 1.00 92.62 95 GLU A N 1
ATOM 678 C CA . GLU A 1 95 ? -6.164 3.608 -13.130 1.00 92.62 95 GLU A CA 1
ATOM 679 C C . GLU A 1 95 ? -7.302 4.616 -12.927 1.00 92.62 95 GLU A C 1
ATOM 681 O O . GLU A 1 95 ? -7.111 5.826 -13.056 1.00 92.62 95 GLU A O 1
ATOM 686 N N . SER A 1 96 ? -8.486 4.126 -12.564 1.00 91.75 96 SER A N 1
ATOM 687 C CA . SER A 1 96 ? -9.570 4.980 -12.079 1.00 91.75 96 SER A CA 1
ATOM 688 C C . SER A 1 96 ? -9.430 5.177 -10.574 1.00 91.75 96 SER A C 1
ATOM 690 O O . SER A 1 96 ? -9.305 4.205 -9.833 1.00 91.75 96 SER A O 1
ATOM 692 N N . ARG A 1 97 ? -9.477 6.432 -10.126 1.00 91.19 97 ARG A N 1
ATOM 693 C CA . ARG A 1 97 ? -9.512 6.796 -8.708 1.00 91.19 97 ARG A CA 1
ATOM 694 C C . ARG A 1 97 ? -10.741 7.645 -8.439 1.00 91.19 97 ARG A C 1
ATOM 696 O O . ARG A 1 97 ? -10.970 8.623 -9.146 1.00 91.19 97 ARG A O 1
ATOM 703 N N . VAL A 1 98 ? -11.532 7.253 -7.448 1.00 91.94 98 VAL A N 1
ATOM 704 C CA . VAL A 1 98 ? -12.812 7.909 -7.135 1.00 91.94 98 VAL A CA 1
ATOM 705 C C . VAL A 1 98 ? -12.602 9.041 -6.125 1.00 91.94 98 VAL A C 1
ATOM 707 O O . VAL A 1 98 ? -13.357 10.010 -6.119 1.00 91.94 98 VAL A O 1
ATOM 710 N N . HIS A 1 99 ? -11.538 8.956 -5.324 1.00 89.88 99 HIS A N 1
ATOM 711 C CA . HIS A 1 99 ? -11.216 9.886 -4.242 1.00 89.88 99 HIS A CA 1
ATOM 712 C C . HIS A 1 99 ? -9.785 10.452 -4.365 1.00 89.88 99 HIS A C 1
ATOM 714 O O . HIS A 1 99 ? -9.064 10.543 -3.368 1.00 89.88 99 HIS A O 1
ATOM 720 N N . ALA A 1 100 ? -9.334 10.755 -5.591 1.00 80.00 100 ALA A N 1
ATOM 721 C CA . ALA A 1 100 ? -8.004 11.319 -5.877 1.00 80.00 100 ALA A CA 1
ATOM 722 C C . ALA A 1 100 ? -7.925 12.843 -5.767 1.00 80.00 100 ALA A C 1
ATOM 724 O O . ALA A 1 100 ? -8.924 13.520 -6.093 1.00 80.00 100 ALA A O 1
#

Secondary structure (DSSP, 8-state):
-GGGTS-SSGGGEEEEEEE-HHHHHHHHTTGGGHHHHTT-SEEEEEE-SS-EEEEEE--SEEPTTT--EETTTT-STTSTT--HHHHHHHHSS----S--

Solvent-accessible surface area (backbone atoms only — not comparable to full-atom values): 5764 Å² total; per-residue (Å²): 92,54,95,74,69,66,31,92,54,56,28,39,28,31,37,40,41,29,21,30,72,67,59,34,54,60,54,55,72,45,55,87,50,40,24,64,78,68,46,28,40,42,62,47,82,39,86,40,91,54,80,44,80,50,76,44,64,58,89,44,46,63,14,75,85,79,53,38,37,34,83,48,38,42,76,40,86,95,45,50,52,32,26,59,72,55,48,28,55,75,77,54,92,43,79,90,68,94,86,119

Mean predicted aligned error: 2.6 Å

Nearest PDB structures (foldseek):
  8c9g-assembly1_A  TM=8.316E-01  e=1.271E-07  Priestia megaterium
  5b0o-assembly4_L  TM=5.068E-01  e=2.272E-01  Salmonella enterica subsp. enterica serovar Typhimurium str. LT2
  5b0o-assembly3_K  TM=5.090E-01  e=2.980E-01  Salmonella enterica subsp. enterica serovar Typhimurium str. LT2
  7mqa-assembly1_SH  TM=3.678E-01  e=2.286E+00  Homo sapiens
  2iiy-assembly1_A  TM=3.941E-01  e=6.329E+00  Homo sapiens

Radius of gyration: 14.99 Å; Cα contacts (8 Å, |Δi|>4): 171; chains: 1; bounding box: 34×20×40 Å

Foldseek 3Di:
DVVVVQDDFQLQKEKEWEDEPVVLVVLCVQPPCSCVVSVYLYYHYHYDHDIDMDMDGDPAAQQPPPRHGDNQQCVDVVRNSHHPQVCCCVPNVHDDGPPD

Sequence (100 aa):
LRAAGQVGSSLQATVTLTAGAEDHALLSSLGDDLKFVFITSAITLVAGSALQISVAASSDAKCERCWHYRDDVGHDAAHPTLCGRCTTNLFGAGESRVHA